Protein AF-A0A0C3G925-F1 (afdb_monomer)

Foldseek 3Di:
DPDPVVVLVLVLQLVQLLVVLVVLLPDDDLDPAEAEAEDQPPVNVVCLVPPDPDPCVVSSVSSVVSVVSSVVSVHHYHYDYDHPPPPPVVNVVVVVVSVD

pLDDT: mean 70.06, std 12.36, range [37.91, 86.5]

Nearest PDB structures (foldseek):
  2ehg-assembly1_A  TM=6.868E-01  e=1.475E-01  Sulfurisphaera tokodaii str. 7
  3aly-assembly1_A  TM=7.381E-01  e=3.979E-01  Sulfurisphaera tokodaii str. 7
  8u9o-assembly1_B  TM=4.449E-01  e=3.949E+00  Acetivibrio thermocellus DSM 1313

Organism: Oidiodendron maius (strain Zn) (NCBI:txid913774)

InterPro domains:
  IPR002156 Ribonuclease H domain [PF00075] (7-100)
  IPR002156 Ribonuclease H domain [PS50879] (1-100)
  IPR012337 Ribonuclease H-like superfamily [SSF53098] (6-100)
  IPR036397 Ribonuclease H superfamily [G3DSA:3.30.420.10] (1-100)

Sequence (100 aa):
IGRDTKSTIYTAGLQGIYLALQILEASPEPQHRKATIFTDNQSTLRTIHKPGNTSGQYILRKLLLLLRKVAALGIEVELRWIPVHKGVPGNEAADLTAKQ

Secondary structure (DSSP, 8-state):
--SHHHHHHHHHHHHHHHHHHHHHHH----SS-EEEEEES-HHHHHHHHS--SSTTHHHHHHHHHHHHHHHHTT-EEEEEE--TTSS-HHHHHHHHHHT-

Solvent-accessible surface area (backbone atoms only — not comparable to full-atom values): 6154 Å² total; per-residue (Å²): 139,86,69,61,69,62,54,54,56,50,50,50,50,49,48,53,54,43,52,55,50,51,55,60,60,70,54,89,77,81,82,79,44,74,44,77,47,76,42,61,51,64,66,45,55,49,39,73,77,51,76,68,101,52,102,55,51,68,63,52,51,52,40,55,52,49,52,51,50,34,41,73,67,64,31,48,75,44,81,42,83,46,79,77,94,73,80,51,69,72,58,53,55,49,53,59,62,72,73,111

Radius of gyration: 14.23 Å; Cα contacts (8 Å, |Δi|>4): 86; chains: 1; bounding box: 42×30×32 Å

Structure (mmCIF, N/CA/C/O backbone):
data_AF-A0A0C3G925-F1
#
_entry.id   AF-A0A0C3G925-F1
#
loop_
_atom_site.group_PDB
_atom_site.id
_atom_site.type_symbol
_atom_site.label_atom_id
_atom_site.label_alt_id
_atom_site.label_comp_id
_atom_site.label_asym_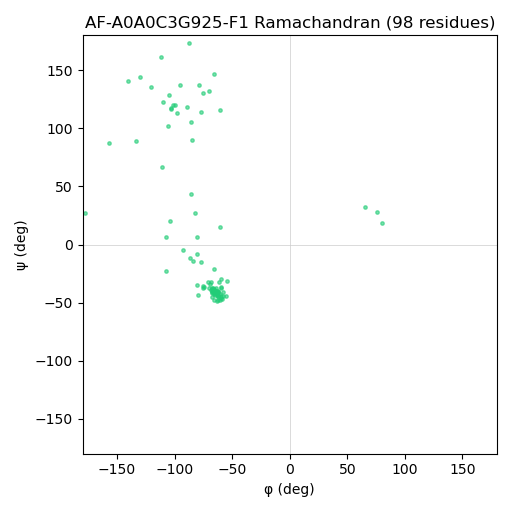id
_atom_site.label_entity_id
_atom_site.label_seq_id
_atom_site.pdbx_PDB_ins_code
_atom_site.Cartn_x
_atom_site.Cartn_y
_atom_site.Cartn_z
_atom_site.occupancy
_atom_site.B_iso_or_equiv
_atom_site.auth_seq_id
_atom_site.auth_comp_id
_atom_site.auth_asym_id
_atom_site.auth_atom_id
_atom_site.pdbx_PDB_model_num
ATOM 1 N N . ILE A 1 1 ? 27.117 -9.659 -14.720 1.00 37.91 1 ILE A N 1
ATOM 2 C CA . ILE A 1 1 ? 26.780 -8.712 -13.627 1.00 37.91 1 ILE A CA 1
ATOM 3 C C . ILE A 1 1 ? 25.317 -8.323 -13.827 1.00 37.91 1 ILE A C 1
ATOM 5 O O . ILE A 1 1 ? 25.003 -7.830 -14.897 1.00 37.91 1 ILE A O 1
ATOM 9 N N . GLY A 1 2 ? 24.400 -8.676 -12.917 1.00 40.00 2 GLY A N 1
ATOM 10 C CA . GLY A 1 2 ? 22.953 -8.526 -13.179 1.00 40.00 2 GLY A CA 1
ATOM 11 C C . GLY A 1 2 ? 22.017 -8.917 -12.029 1.00 40.00 2 GLY A C 1
ATOM 12 O O . GLY A 1 2 ? 20.897 -9.355 -12.283 1.00 40.00 2 GLY A O 1
ATOM 13 N N . ARG A 1 3 ? 22.478 -8.826 -10.774 1.00 42.78 3 ARG A N 1
ATOM 14 C CA . ARG A 1 3 ? 21.684 -9.196 -9.587 1.00 42.78 3 ARG A CA 1
ATOM 15 C C . ARG A 1 3 ? 21.205 -8.000 -8.754 1.00 42.78 3 ARG A C 1
ATOM 17 O O . ARG A 1 3 ? 20.179 -8.137 -8.101 1.00 42.78 3 ARG A O 1
ATOM 24 N N . ASP A 1 4 ? 21.852 -6.840 -8.842 1.00 48.12 4 ASP A N 1
ATOM 25 C CA . ASP A 1 4 ? 21.536 -5.702 -7.967 1.00 48.12 4 ASP A CA 1
ATOM 26 C C . ASP A 1 4 ? 20.302 -4.896 -8.385 1.00 48.12 4 ASP A C 1
ATOM 28 O O . ASP A 1 4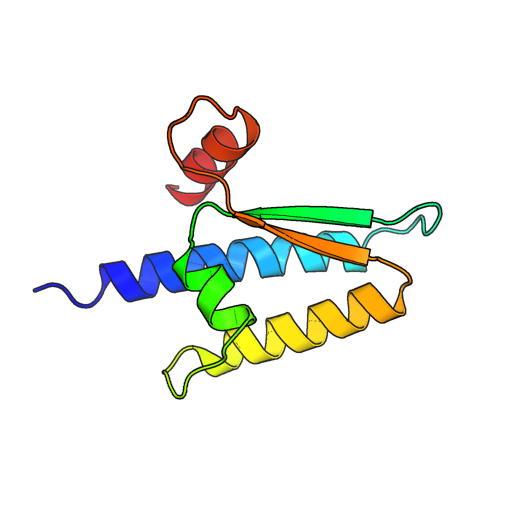 ? 19.434 -4.646 -7.556 1.00 48.12 4 ASP A O 1
ATOM 32 N N . THR A 1 5 ? 20.122 -4.585 -9.671 1.00 49.28 5 THR A N 1
ATOM 33 C CA . THR A 1 5 ? 19.011 -3.728 -10.139 1.00 49.28 5 THR A CA 1
ATOM 34 C C . THR A 1 5 ? 17.623 -4.300 -9.853 1.00 49.28 5 THR A C 1
ATOM 36 O O . THR A 1 5 ? 16.684 -3.549 -9.594 1.00 49.28 5 THR A O 1
ATOM 39 N N . LYS A 1 6 ? 17.470 -5.631 -9.856 1.00 48.03 6 LYS A N 1
ATOM 40 C CA . LYS A 1 6 ? 16.181 -6.273 -9.555 1.00 48.03 6 LYS A CA 1
ATOM 41 C C . LYS A 1 6 ? 15.797 -6.140 -8.084 1.00 48.03 6 LYS A C 1
ATOM 43 O O . LYS A 1 6 ? 14.620 -5.937 -7.804 1.00 48.03 6 LYS A O 1
ATOM 48 N N . SER A 1 7 ? 16.766 -6.223 -7.169 1.00 51.66 7 SER A N 1
ATOM 49 C CA . SER A 1 7 ? 16.515 -6.023 -5.738 1.00 51.66 7 SER A CA 1
ATOM 50 C C . SER A 1 7 ? 16.134 -4.575 -5.442 1.00 51.66 7 SER A C 1
ATOM 52 O O . SER A 1 7 ? 15.180 -4.365 -4.700 1.00 51.66 7 SER A O 1
ATOM 54 N N . THR A 1 8 ? 16.791 -3.595 -6.075 1.00 58.22 8 THR A N 1
ATOM 55 C CA . THR A 1 8 ? 16.523 -2.163 -5.847 1.00 58.22 8 THR A CA 1
ATOM 56 C C . THR A 1 8 ? 15.139 -1.739 -6.344 1.00 58.22 8 THR A C 1
ATOM 58 O O . THR A 1 8 ? 14.389 -1.087 -5.617 1.00 58.22 8 THR A O 1
ATOM 61 N N . ILE A 1 9 ? 14.751 -2.173 -7.551 1.00 57.91 9 ILE A N 1
ATOM 62 C CA . ILE A 1 9 ? 13.420 -1.892 -8.127 1.00 57.91 9 ILE A CA 1
ATOM 63 C C . ILE A 1 9 ? 12.319 -2.589 -7.313 1.00 57.91 9 ILE A C 1
ATOM 65 O O . ILE A 1 9 ? 11.250 -2.027 -7.067 1.00 57.91 9 ILE A O 1
ATOM 69 N N . TYR A 1 10 ? 12.588 -3.813 -6.853 1.00 58.97 10 TYR A N 1
ATOM 70 C CA . TYR A 1 10 ? 11.687 -4.560 -5.979 1.00 58.97 10 TYR A CA 1
ATOM 71 C C . TYR A 1 10 ? 11.467 -3.856 -4.630 1.00 58.97 10 TYR A C 1
ATOM 73 O O . TYR A 1 10 ? 10.323 -3.728 -4.184 1.00 58.97 10 TYR A O 1
ATOM 81 N N . THR A 1 11 ? 12.532 -3.350 -4.001 1.00 66.00 11 THR A N 1
ATOM 82 C CA . THR A 1 11 ? 12.423 -2.592 -2.747 1.00 66.00 11 THR A CA 1
ATOM 83 C C . THR A 1 11 ? 11.723 -1.251 -2.939 1.00 66.00 11 THR A C 1
ATOM 85 O O . THR A 1 11 ? 10.903 -0.894 -2.098 1.00 66.00 11 THR A O 1
ATOM 88 N N . ALA A 1 12 ? 11.966 -0.546 -4.048 1.00 70.25 12 ALA A N 1
ATOM 89 C CA . ALA A 1 12 ? 11.358 0.759 -4.315 1.00 70.25 12 ALA A CA 1
ATOM 90 C C . ALA A 1 12 ? 9.825 0.677 -4.418 1.00 70.25 12 ALA A C 1
ATOM 92 O O . ALA A 1 12 ? 9.119 1.452 -3.775 1.00 70.25 12 ALA A O 1
ATOM 93 N N . GLY A 1 13 ? 9.297 -0.323 -5.138 1.00 73.25 13 GLY A N 1
ATOM 94 C CA . GLY A 1 13 ? 7.847 -0.516 -5.265 1.00 73.25 13 GLY A CA 1
ATOM 95 C C . GLY A 1 13 ? 7.163 -0.852 -3.934 1.00 73.25 13 GLY A C 1
ATOM 96 O O . GLY A 1 13 ? 6.100 -0.317 -3.623 1.00 73.25 13 GLY A O 1
ATOM 97 N N . LEU A 1 14 ? 7.783 -1.704 -3.108 1.00 75.31 14 LEU A N 1
ATOM 98 C CA . LEU A 1 14 ? 7.266 -2.015 -1.768 1.00 75.31 14 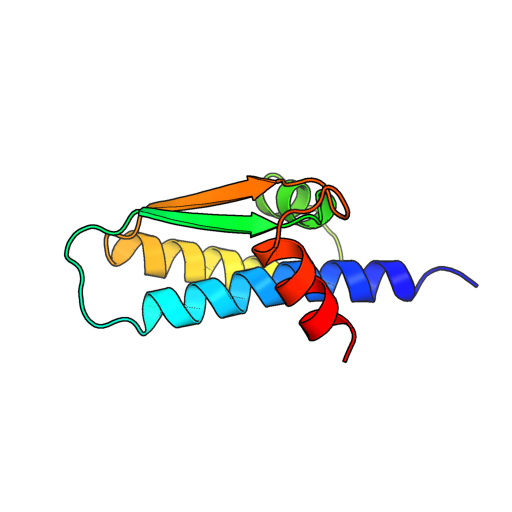LEU A CA 1
ATOM 99 C C . LEU A 1 14 ? 7.322 -0.801 -0.833 1.00 75.31 14 LEU A C 1
ATOM 101 O O . LEU A 1 14 ? 6.391 -0.585 -0.057 1.00 75.31 14 LEU A O 1
ATOM 105 N N . GLN A 1 15 ? 8.388 -0.006 -0.925 1.00 78.06 15 GLN A N 1
ATOM 106 C CA . GLN A 1 15 ? 8.566 1.198 -0.121 1.00 78.06 15 GLN A CA 1
ATOM 107 C C . GLN A 1 15 ? 7.532 2.274 -0.475 1.00 78.06 15 GLN A C 1
ATOM 109 O O . GLN A 1 15 ? 6.979 2.898 0.427 1.00 78.06 15 GLN A O 1
ATOM 114 N N . GLY A 1 16 ? 7.210 2.444 -1.762 1.00 82.00 16 GLY A N 1
ATOM 115 C CA . GLY A 1 16 ? 6.169 3.376 -2.207 1.00 82.00 16 GLY A CA 1
ATOM 116 C C . GLY A 1 16 ? 4.795 3.050 -1.614 1.00 82.00 16 GLY A C 1
ATOM 117 O O . GLY A 1 16 ? 4.130 3.927 -1.063 1.00 82.00 16 GLY A O 1
ATOM 118 N N . ILE A 1 17 ? 4.400 1.772 -1.630 1.00 82.75 17 ILE A N 1
ATOM 119 C CA . ILE A 1 17 ? 3.138 1.333 -1.008 1.00 82.75 17 ILE A CA 1
ATOM 120 C C . ILE A 1 17 ? 3.193 1.519 0.513 1.00 82.75 17 ILE A C 1
ATOM 122 O O . ILE A 1 17 ? 2.214 1.953 1.117 1.00 82.75 17 ILE A O 1
ATOM 126 N N . TYR A 1 18 ? 4.334 1.223 1.142 1.00 84.19 18 TYR A N 1
ATOM 127 C CA . TYR A 1 18 ? 4.507 1.405 2.582 1.00 84.19 18 TYR A CA 1
ATOM 128 C C . TYR A 1 18 ? 4.292 2.864 3.006 1.00 84.19 18 TYR A C 1
ATOM 130 O O . TYR A 1 18 ? 3.518 3.118 3.928 1.00 84.19 18 TYR A O 1
ATOM 138 N N . LEU A 1 19 ? 4.899 3.820 2.297 1.00 83.38 19 LEU A N 1
ATOM 139 C CA . LEU A 1 19 ? 4.731 5.252 2.562 1.00 83.38 19 LEU A CA 1
ATOM 140 C C . LEU A 1 19 ? 3.279 5.707 2.366 1.00 83.38 19 LEU A C 1
ATOM 142 O O . LEU A 1 19 ? 2.741 6.414 3.217 1.00 83.38 19 LEU A O 1
ATOM 146 N N . ALA A 1 20 ? 2.618 5.255 1.295 1.00 84.25 20 ALA A N 1
ATOM 147 C CA . ALA A 1 20 ? 1.210 5.571 1.049 1.00 84.25 20 ALA A CA 1
ATOM 148 C C . ALA A 1 20 ? 0.309 5.121 2.213 1.00 84.25 20 ALA A C 1
ATOM 150 O O . ALA A 1 20 ? -0.574 5.858 2.647 1.00 84.25 20 ALA A O 1
ATOM 151 N N . LEU A 1 21 ? 0.568 3.938 2.775 1.00 83.38 21 LEU A N 1
ATOM 152 C CA . LEU A 1 21 ? -0.176 3.439 3.929 1.00 83.38 21 LEU A CA 1
ATOM 153 C C . LEU A 1 21 ? 0.114 4.217 5.220 1.00 83.38 21 LEU A C 1
ATOM 155 O O . LEU A 1 21 ? -0.797 4.384 6.025 1.00 83.38 21 LEU A O 1
ATOM 159 N N . GLN A 1 22 ? 1.338 4.717 5.424 1.00 85.31 22 GLN A N 1
ATOM 160 C CA . GLN A 1 22 ? 1.650 5.564 6.585 1.00 85.31 22 GLN A CA 1
ATOM 161 C C . GLN A 1 22 ? 0.896 6.897 6.532 1.00 85.31 22 GLN A C 1
ATOM 163 O O . GLN A 1 22 ? 0.408 7.369 7.556 1.00 85.31 22 GLN A O 1
ATOM 168 N N . ILE A 1 23 ? 0.749 7.478 5.337 1.00 83.25 23 ILE A N 1
ATOM 169 C CA . ILE A 1 23 ? -0.052 8.693 5.132 1.00 83.25 23 ILE A CA 1
ATOM 170 C C . ILE A 1 23 ? -1.527 8.422 5.463 1.00 83.25 23 ILE A C 1
ATOM 172 O O . ILE A 1 23 ? -2.172 9.237 6.120 1.00 83.25 23 ILE A O 1
ATOM 176 N N .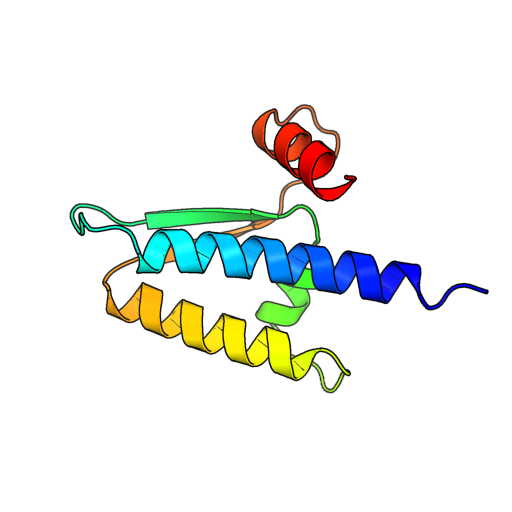 LEU A 1 24 ? -2.053 7.259 5.058 1.00 82.06 24 LEU A N 1
ATOM 177 C CA . LEU A 1 24 ? -3.422 6.848 5.389 1.00 82.06 24 LEU A CA 1
ATOM 178 C C . LEU A 1 24 ? -3.619 6.615 6.896 1.00 82.06 24 LEU A C 1
ATOM 180 O O . LEU A 1 24 ? -4.649 7.018 7.433 1.00 82.06 24 LEU A O 1
ATOM 184 N N . GLU A 1 25 ? -2.643 6.005 7.581 1.00 82.38 25 GLU A N 1
ATOM 185 C CA . GLU A 1 25 ? -2.659 5.806 9.043 1.00 82.38 25 GLU A CA 1
ATOM 186 C C . GLU A 1 25 ? -2.653 7.149 9.796 1.00 82.38 25 GLU A C 1
ATOM 188 O O . GLU A 1 25 ? -3.375 7.301 10.778 1.00 82.38 25 GLU A O 1
ATOM 193 N N . ALA A 1 26 ? -1.887 8.136 9.321 1.00 82.12 26 ALA A N 1
ATOM 194 C CA . ALA A 1 26 ? -1.758 9.451 9.954 1.00 82.12 26 ALA A CA 1
ATOM 195 C C . ALA A 1 26 ? -2.918 10.423 9.652 1.00 82.12 26 ALA A C 1
ATOM 197 O O . ALA A 1 26 ? -2.972 11.511 10.228 1.00 82.12 26 ALA A O 1
ATOM 198 N N . SER A 1 27 ? -3.835 10.073 8.743 1.00 74.25 27 SER A N 1
ATOM 199 C CA . SER A 1 27 ? -4.918 10.970 8.331 1.00 74.25 27 SER A CA 1
ATOM 200 C C . SER A 1 27 ? -6.028 11.059 9.401 1.00 74.25 27 SER A C 1
ATOM 202 O O . SER A 1 27 ? -6.540 10.016 9.825 1.00 74.25 27 SER A O 1
ATOM 204 N N . PRO A 1 28 ? -6.470 12.268 9.810 1.00 63.44 28 PRO A N 1
ATOM 205 C CA . PRO A 1 28 ? -7.409 12.461 10.924 1.00 63.44 28 PRO A CA 1
ATOM 206 C C . PRO A 1 28 ? -8.912 12.319 10.596 1.00 63.44 28 PRO A C 1
ATOM 208 O O . PRO A 1 28 ? -9.698 12.185 11.526 1.00 63.44 28 PRO A O 1
ATOM 211 N N . GLU A 1 29 ? -9.350 12.308 9.327 1.00 63.00 29 GLU A N 1
ATOM 212 C CA . GLU A 1 29 ? -10.796 12.279 8.984 1.00 63.00 29 GLU A CA 1
ATOM 213 C C . GLU A 1 29 ? -11.347 10.932 8.463 1.00 63.00 29 GLU A C 1
ATOM 215 O O . GLU A 1 29 ? -11.124 10.605 7.293 1.00 63.00 29 GLU A O 1
ATOM 220 N N . PRO A 1 30 ? -12.061 10.121 9.264 1.00 58.22 30 PRO A N 1
ATOM 221 C CA . PRO A 1 30 ? -12.505 8.772 8.894 1.00 58.22 30 PRO A CA 1
ATOM 222 C C . PRO A 1 30 ? -13.785 8.715 8.050 1.00 58.22 30 PRO A C 1
ATOM 224 O O . PRO A 1 30 ? -14.503 7.725 8.127 1.00 58.22 30 PRO A O 1
ATOM 227 N N . GLN A 1 31 ? -14.120 9.738 7.257 1.00 53.88 31 GLN A N 1
ATOM 228 C CA . GLN A 1 31 ? -15.508 9.824 6.789 1.00 53.88 31 GLN A CA 1
ATOM 229 C C . GLN A 1 31 ? -15.876 8.937 5.595 1.00 53.88 31 GLN A C 1
ATOM 231 O O . GLN A 1 31 ? -16.962 8.386 5.642 1.00 53.88 31 GLN A O 1
ATOM 236 N N . HIS A 1 32 ? -15.031 8.668 4.595 1.00 63.12 32 HIS A N 1
ATOM 237 C CA . HIS A 1 32 ? -15.384 7.723 3.512 1.00 63.12 32 HIS A CA 1
ATOM 238 C C . HIS A 1 32 ? -14.112 7.166 2.864 1.00 63.12 32 HIS A C 1
ATOM 240 O O . HIS A 1 32 ? -13.563 7.758 1.938 1.00 63.12 32 HIS A O 1
ATOM 246 N N . ARG A 1 33 ? -13.555 6.076 3.399 1.00 70.25 33 ARG A N 1
ATOM 247 C CA . ARG A 1 33 ? -12.133 5.769 3.188 1.00 70.25 33 ARG A CA 1
ATOM 248 C C . ARG A 1 33 ? -11.885 4.546 2.311 1.00 70.25 33 ARG A C 1
ATOM 250 O O . ARG A 1 33 ? -11.312 3.566 2.766 1.00 70.25 33 ARG A O 1
ATOM 257 N N . LYS A 1 34 ? -12.247 4.619 1.030 1.00 78.25 34 LYS A N 1
ATOM 258 C CA . LYS A 1 34 ? -11.644 3.734 0.024 1.00 78.25 34 LYS A CA 1
ATOM 259 C C . LYS A 1 34 ? -10.396 4.403 -0.551 1.00 78.25 34 LYS A C 1
ATOM 261 O O . LYS A 1 34 ? -10.487 5.468 -1.152 1.00 78.25 34 LYS A O 1
ATOM 266 N N . ALA A 1 35 ? -9.234 3.786 -0.373 1.00 80.75 35 ALA A N 1
ATOM 267 C CA . ALA A 1 35 ? -7.961 4.234 -0.923 1.00 80.75 35 ALA A CA 1
ATOM 268 C C . ALA A 1 35 ? -7.509 3.268 -2.021 1.00 80.75 35 ALA A C 1
ATOM 270 O O . ALA A 1 35 ? -7.345 2.076 -1.776 1.00 80.75 35 ALA A O 1
ATOM 271 N N . THR A 1 36 ? -7.288 3.774 -3.235 1.00 82.06 36 THR A N 1
ATOM 272 C CA . THR A 1 36 ? -6.703 2.973 -4.321 1.00 82.06 36 THR A CA 1
ATOM 273 C C . THR A 1 36 ? -5.243 3.361 -4.500 1.00 82.06 36 THR A C 1
ATOM 275 O O . THR A 1 36 ? -4.943 4.501 -4.849 1.00 82.06 36 THR A O 1
ATOM 278 N N . ILE A 1 37 ? -4.335 2.418 -4.258 1.00 82.06 37 ILE A N 1
ATOM 279 C CA . ILE A 1 37 ? -2.897 2.591 -4.463 1.00 82.06 37 ILE A CA 1
ATOM 280 C C . ILE A 1 37 ? -2.535 1.946 -5.800 1.00 82.06 37 ILE A C 1
ATOM 282 O O . ILE A 1 37 ? -2.725 0.744 -6.008 1.00 82.06 37 ILE A O 1
ATOM 286 N N . PHE A 1 38 ? -2.002 2.759 -6.705 1.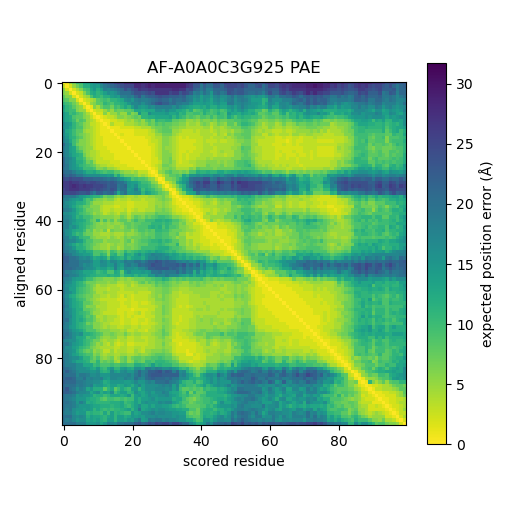00 79.75 38 PHE A N 1
ATOM 287 C CA . PHE A 1 38 ? -1.554 2.319 -8.016 1.00 79.75 38 PHE A CA 1
ATOM 288 C C . PHE A 1 38 ? -0.057 2.021 -8.001 1.00 79.75 38 PHE A C 1
ATOM 290 O O . PHE A 1 38 ? 0.726 2.774 -7.427 1.00 79.75 38 PHE A O 1
ATO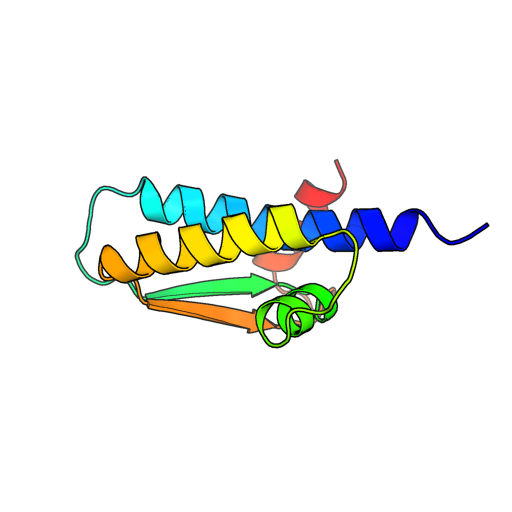M 297 N N . THR A 1 39 ? 0.345 0.924 -8.635 1.00 77.69 39 THR A N 1
ATOM 298 C CA . THR A 1 39 ? 1.759 0.595 -8.841 1.00 77.69 39 THR A CA 1
ATOM 299 C C . THR A 1 39 ? 1.958 0.005 -10.227 1.00 77.69 39 THR A C 1
ATOM 301 O O . THR A 1 39 ? 1.146 -0.791 -10.703 1.00 77.69 39 THR A O 1
ATOM 304 N N . ASP A 1 40 ? 3.048 0.374 -10.882 1.00 71.38 40 ASP A N 1
ATOM 305 C CA . ASP A 1 40 ? 3.467 -0.209 -12.153 1.00 71.38 40 ASP A CA 1
ATOM 306 C C . ASP A 1 40 ? 4.318 -1.475 -11.993 1.00 71.38 40 ASP A C 1
ATOM 308 O O . ASP A 1 40 ? 4.486 -2.254 -12.940 1.00 71.38 40 ASP A O 1
ATOM 312 N N . ASN A 1 41 ? 4.763 -1.761 -10.770 1.00 72.44 41 ASN A N 1
ATOM 313 C CA . ASN A 1 41 ? 5.576 -2.919 -10.454 1.00 72.44 41 ASN A CA 1
ATOM 314 C C . ASN A 1 41 ? 4.707 -4.164 -10.206 1.00 72.44 41 ASN A C 1
ATOM 316 O O . ASN A 1 41 ? 4.328 -4.495 -9.078 1.00 72.44 41 ASN A O 1
ATOM 320 N N . GLN A 1 42 ? 4.432 -4.918 -11.277 1.00 70.56 42 GLN A N 1
ATOM 321 C CA . GLN A 1 42 ? 3.700 -6.192 -11.192 1.00 70.56 42 GLN A CA 1
ATOM 322 C C . GLN A 1 42 ? 4.329 -7.184 -10.200 1.00 70.56 42 GLN A C 1
ATOM 324 O O . GLN A 1 42 ? 3.617 -7.987 -9.593 1.00 70.56 42 GLN A O 1
ATOM 329 N N . SER A 1 43 ? 5.653 -7.146 -10.024 1.00 67.31 43 SER A N 1
ATOM 330 C CA . SER A 1 43 ? 6.374 -8.048 -9.116 1.00 67.31 43 SER A CA 1
ATOM 331 C C . SER A 1 43 ? 6.017 -7.768 -7.655 1.00 67.31 43 SER A C 1
ATOM 333 O O . SER A 1 43 ? 5.844 -8.702 -6.868 1.00 67.31 43 SER A O 1
ATOM 335 N N . THR A 1 44 ? 5.836 -6.493 -7.305 1.00 69.44 44 THR A N 1
ATOM 336 C CA . THR A 1 44 ? 5.391 -6.055 -5.978 1.00 69.44 44 THR A CA 1
ATOM 337 C C . THR A 1 44 ? 3.993 -6.584 -5.661 1.00 69.44 44 THR A C 1
ATOM 339 O O . THR A 1 44 ? 3.799 -7.210 -4.619 1.00 69.44 44 THR A O 1
ATOM 342 N N . LEU A 1 45 ? 3.040 -6.445 -6.588 1.00 72.06 45 LEU A N 1
ATOM 343 C CA . LEU A 1 45 ? 1.673 -6.954 -6.404 1.00 72.06 45 LEU A CA 1
ATOM 344 C C . LEU A 1 45 ? 1.623 -8.476 -6.274 1.00 72.06 45 LEU A C 1
ATOM 346 O O . LEU A 1 45 ? 0.957 -9.002 -5.382 1.00 72.06 45 LEU A O 1
ATOM 350 N N . ARG A 1 46 ? 2.372 -9.196 -7.120 1.00 72.69 46 ARG A N 1
ATOM 351 C CA . ARG A 1 46 ? 2.472 -10.662 -7.030 1.00 72.69 46 ARG A CA 1
ATOM 352 C C . ARG A 1 46 ? 3.018 -11.112 -5.680 1.00 72.69 46 ARG A C 1
ATOM 354 O O . ARG A 1 46 ? 2.544 -12.111 -5.155 1.00 72.69 46 ARG A O 1
ATOM 361 N N . THR A 1 47 ? 3.965 -10.372 -5.112 1.00 71.25 47 THR A N 1
ATOM 362 C CA . THR A 1 47 ? 4.587 -10.711 -3.825 1.00 71.25 47 THR A CA 1
ATOM 363 C C . THR A 1 47 ? 3.667 -10.438 -2.638 1.00 71.25 47 THR A C 1
ATOM 365 O O . THR A 1 47 ? 3.634 -11.225 -1.695 1.00 71.25 47 THR A O 1
ATOM 368 N N . ILE A 1 48 ? 2.880 -9.360 -2.697 1.00 72.06 48 ILE A N 1
ATOM 369 C CA . ILE A 1 48 ? 1.833 -9.081 -1.703 1.00 72.06 48 ILE A CA 1
ATOM 370 C C . ILE A 1 48 ? 0.759 -10.174 -1.741 1.00 72.06 48 ILE A C 1
ATOM 372 O O . ILE A 1 48 ? 0.327 -10.648 -0.694 1.00 72.06 48 ILE A O 1
ATOM 376 N N . HIS A 1 49 ? 0.363 -10.606 -2.942 1.00 73.38 49 HIS A N 1
ATOM 377 C CA . HIS A 1 49 ? -0.664 -11.632 -3.117 1.00 73.38 49 HIS A CA 1
ATOM 378 C C . HIS A 1 49 ? -0.166 -13.054 -2.797 1.00 73.38 49 HIS A C 1
ATOM 380 O O . HIS A 1 49 ? -0.917 -13.869 -2.266 1.00 73.38 49 HIS A O 1
ATOM 386 N N . LYS A 1 50 ? 1.098 -13.365 -3.110 1.00 72.00 50 LYS A N 1
ATOM 387 C CA . LYS A 1 50 ? 1.750 -14.653 -2.830 1.00 72.00 50 LYS A CA 1
ATOM 388 C C . LYS A 1 50 ? 3.139 -14.421 -2.222 1.00 72.00 50 LYS A C 1
ATOM 390 O O . LYS A 1 50 ? 4.126 -14.364 -2.960 1.00 72.00 50 LYS A O 1
ATOM 395 N N . PRO A 1 51 ? 3.234 -14.311 -0.886 1.00 63.97 51 PRO A N 1
ATOM 396 C CA . PRO A 1 51 ? 4.511 -14.183 -0.193 1.00 63.97 51 PRO A CA 1
ATOM 397 C C . PRO A 1 51 ? 5.398 -15.410 -0.460 1.00 63.97 51 PRO A C 1
ATOM 399 O O . PRO A 1 51 ? 5.045 -16.526 -0.085 1.00 63.97 51 PRO A O 1
ATOM 402 N N . GLY A 1 52 ? 6.543 -15.225 -1.121 1.00 64.69 52 GLY A N 1
ATOM 403 C CA . GLY A 1 52 ? 7.555 -16.274 -1.305 1.00 64.69 52 GLY A CA 1
ATOM 404 C C . GLY A 1 52 ? 8.575 -16.350 -0.155 1.00 64.69 52 GLY A C 1
ATOM 405 O O . GLY A 1 52 ? 8.631 -15.479 0.715 1.00 64.69 52 GLY A O 1
ATOM 406 N N . ASN A 1 53 ? 9.451 -17.361 -0.182 1.00 57.88 53 ASN A N 1
ATOM 407 C CA . ASN A 1 53 ? 10.556 -17.558 0.779 1.00 57.88 53 ASN A CA 1
ATOM 408 C C . ASN A 1 53 ? 11.840 -16.784 0.401 1.00 57.88 53 ASN A C 1
ATOM 410 O O . ASN A 1 53 ? 12.937 -17.334 0.436 1.00 57.88 53 ASN A O 1
ATOM 414 N N . THR A 1 54 ? 11.730 -15.520 -0.014 1.00 54.75 54 THR A N 1
ATOM 4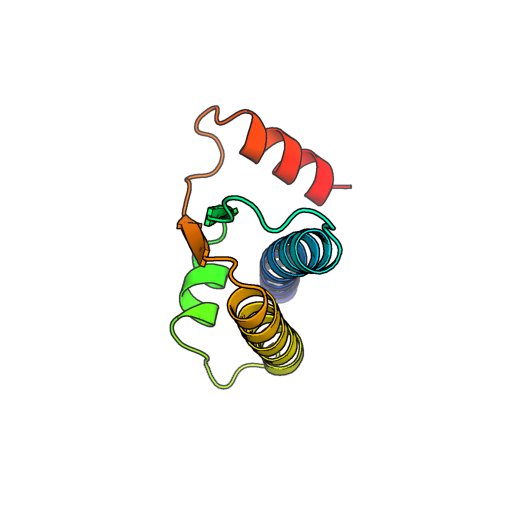15 C CA . THR A 1 54 ? 12.878 -14.714 -0.488 1.00 54.75 54 THR A CA 1
ATOM 416 C C . THR A 1 54 ? 13.208 -13.565 0.475 1.00 54.75 54 THR A C 1
ATOM 418 O O . THR A 1 54 ? 12.374 -13.157 1.282 1.00 54.75 54 THR A O 1
ATOM 421 N N . SER A 1 55 ? 14.423 -13.014 0.379 1.00 52.78 55 SER A N 1
ATOM 422 C CA . SER A 1 55 ? 15.077 -12.040 1.282 1.00 52.78 55 SER A CA 1
ATOM 423 C C . SER A 1 55 ? 14.393 -10.666 1.478 1.00 52.78 55 SER A C 1
ATOM 425 O O . SER A 1 55 ? 14.990 -9.760 2.048 1.00 52.78 55 SER A O 1
ATOM 427 N N . GLY A 1 56 ? 13.125 -10.499 1.089 1.00 57.72 56 GLY A N 1
ATOM 428 C CA . GLY A 1 56 ? 12.316 -9.289 1.298 1.00 57.72 56 GLY A CA 1
ATOM 429 C C . GLY A 1 56 ? 11.219 -9.412 2.366 1.00 57.72 56 GLY A C 1
ATOM 430 O O . GLY A 1 56 ? 10.413 -8.491 2.514 1.00 57.72 56 GLY A O 1
ATOM 431 N N . GLN A 1 57 ? 11.152 -10.530 3.103 1.00 67.44 57 GLN A N 1
ATOM 432 C CA . GLN A 1 57 ? 10.045 -10.804 4.031 1.00 67.44 57 GLN A CA 1
ATOM 433 C C . GLN A 1 57 ? 9.874 -9.763 5.142 1.00 67.44 57 GLN A C 1
ATOM 435 O O . GLN A 1 57 ? 8.754 -9.549 5.594 1.00 67.44 57 GLN A O 1
ATOM 440 N N . TYR A 1 58 ? 10.941 -9.094 5.583 1.00 72.06 58 TYR A N 1
ATOM 441 C CA . TYR A 1 58 ? 10.827 -8.102 6.653 1.00 72.06 58 TYR A CA 1
ATOM 442 C C . TYR A 1 58 ? 9.991 -6.883 6.233 1.00 72.06 58 TYR A C 1
ATOM 444 O O . TYR A 1 58 ? 9.060 -6.498 6.943 1.00 72.06 58 TYR A O 1
ATOM 452 N N . ILE A 1 59 ? 10.279 -6.317 5.055 1.00 71.06 59 ILE A N 1
ATOM 453 C CA . ILE A 1 59 ? 9.527 -5.181 4.498 1.00 71.06 59 ILE A CA 1
ATOM 454 C C . ILE A 1 59 ? 8.099 -5.623 4.171 1.00 71.06 59 ILE A C 1
ATOM 456 O O . ILE A 1 59 ? 7.146 -4.939 4.536 1.00 71.06 59 ILE A O 1
ATOM 460 N N . LEU A 1 60 ? 7.933 -6.813 3.582 1.00 75.06 60 LEU A N 1
ATOM 461 C CA . LEU A 1 60 ? 6.614 -7.376 3.291 1.00 75.06 60 LEU A CA 1
ATOM 462 C C . LEU A 1 60 ? 5.771 -7.575 4.562 1.00 75.06 60 LEU A C 1
ATOM 464 O O . LEU A 1 60 ? 4.593 -7.233 4.587 1.00 75.06 60 LEU A O 1
ATOM 468 N N . ARG A 1 61 ? 6.365 -8.081 5.648 1.00 79.56 61 ARG A N 1
ATOM 469 C CA . ARG A 1 61 ? 5.668 -8.284 6.925 1.00 79.56 61 ARG A CA 1
ATOM 470 C C . ARG A 1 61 ? 5.243 -6.959 7.548 1.00 79.56 61 ARG A C 1
ATOM 472 O O . ARG A 1 61 ? 4.117 -6.863 8.030 1.00 79.56 61 ARG A O 1
ATOM 479 N N . LYS A 1 62 ? 6.109 -5.940 7.511 1.00 81.56 62 LYS A N 1
ATOM 480 C CA . LYS A 1 62 ? 5.753 -4.577 7.937 1.00 81.56 62 LYS A CA 1
ATOM 481 C C . LYS A 1 62 ? 4.595 -4.017 7.118 1.00 81.56 62 LYS A C 1
ATOM 483 O O . LYS A 1 62 ? 3.657 -3.482 7.700 1.00 81.56 62 LYS A O 1
ATOM 488 N N . LEU A 1 63 ? 4.634 -4.202 5.800 1.00 82.62 63 LEU A N 1
ATOM 489 C CA . LEU A 1 63 ? 3.576 -3.765 4.897 1.00 82.62 63 LEU A CA 1
ATOM 490 C C . LEU A 1 63 ? 2.235 -4.436 5.223 1.00 82.62 63 LEU A C 1
ATOM 492 O O . LEU A 1 63 ? 1.227 -3.754 5.367 1.00 82.62 63 LEU A O 1
ATOM 496 N N . LEU A 1 64 ? 2.227 -5.758 5.410 1.00 82.75 64 LEU A N 1
ATOM 497 C CA . LEU A 1 64 ? 1.020 -6.512 5.766 1.00 82.75 64 LEU A CA 1
ATOM 498 C C . LEU A 1 64 ? 0.458 -6.110 7.137 1.00 82.75 64 LEU A C 1
ATOM 500 O O . LEU A 1 64 ? -0.759 -6.055 7.312 1.00 82.75 64 LEU A O 1
ATOM 504 N N . LEU A 1 65 ? 1.322 -5.822 8.115 1.00 86.44 65 LEU A N 1
ATOM 505 C CA . LEU A 1 65 ? 0.892 -5.302 9.416 1.00 86.44 65 LEU A CA 1
ATOM 506 C C . LEU A 1 65 ? 0.250 -3.920 9.279 1.00 86.44 65 LEU A C 1
ATOM 508 O O . LEU A 1 65 ? -0.801 -3.679 9.868 1.00 86.44 65 LEU A O 1
ATOM 512 N N . LEU A 1 66 ? 0.850 -3.036 8.484 1.00 84.81 66 LEU A N 1
ATOM 513 C CA . LEU A 1 66 ? 0.330 -1.693 8.262 1.00 84.81 66 LEU A CA 1
ATOM 514 C C . LEU A 1 66 ? -0.996 -1.712 7.487 1.00 84.81 66 LEU A C 1
ATOM 516 O O . LEU A 1 66 ? -1.928 -1.021 7.880 1.00 84.81 66 LEU A O 1
ATOM 520 N N . LEU A 1 67 ? -1.137 -2.582 6.479 1.00 84.62 67 LEU A N 1
ATOM 521 C CA . LEU A 1 67 ? -2.411 -2.825 5.788 1.00 84.62 67 LEU A CA 1
ATOM 522 C C . LEU A 1 67 ? -3.522 -3.227 6.763 1.00 84.62 67 LEU A C 1
ATOM 524 O O . LEU A 1 67 ? -4.631 -2.710 6.680 1.00 84.62 67 LEU A O 1
ATOM 528 N N . ARG A 1 68 ? -3.223 -4.119 7.716 1.00 85.56 68 ARG A N 1
ATOM 529 C CA . ARG A 1 68 ? -4.193 -4.528 8.743 1.00 85.56 68 ARG A CA 1
ATOM 530 C C . ARG A 1 68 ? -4.579 -3.383 9.669 1.00 85.56 68 ARG A C 1
ATOM 532 O O . ARG A 1 68 ? -5.749 -3.272 10.013 1.00 85.56 68 ARG A O 1
ATOM 539 N N . LYS A 1 69 ? -3.623 -2.541 10.069 1.00 86.50 69 LYS A N 1
ATOM 540 C CA . LYS A 1 69 ? -3.913 -1.358 10.889 1.00 86.50 69 LYS A CA 1
ATOM 541 C C . LYS A 1 69 ? -4.808 -0.370 10.151 1.00 86.50 69 LYS A C 1
ATOM 543 O O . LYS A 1 69 ? -5.819 0.051 10.691 1.00 86.50 69 LYS A O 1
ATOM 548 N N . VAL A 1 70 ? -4.458 -0.055 8.908 1.00 84.25 70 VAL A N 1
ATOM 549 C CA . VAL A 1 70 ? -5.231 0.826 8.027 1.00 84.25 70 VAL A CA 1
ATOM 550 C C . VAL A 1 70 ? -6.651 0.277 7.833 1.00 84.25 70 VAL A C 1
ATOM 552 O O . VAL A 1 70 ? -7.616 1.011 8.015 1.00 84.25 70 VAL A O 1
ATOM 555 N N . ALA A 1 71 ? -6.803 -1.031 7.605 1.00 83.12 71 ALA A N 1
ATOM 556 C CA . ALA A 1 71 ? -8.115 -1.677 7.547 1.00 83.12 71 ALA A CA 1
ATOM 557 C C . ALA A 1 71 ? -8.894 -1.581 8.874 1.00 83.12 71 ALA A C 1
ATOM 559 O O . ALA A 1 71 ? -10.094 -1.317 8.862 1.00 83.12 71 ALA A O 1
ATOM 560 N N . ALA A 1 72 ? -8.224 -1.736 10.022 1.00 84.75 72 ALA A N 1
ATOM 561 C CA . ALA A 1 72 ? -8.841 -1.582 11.343 1.00 84.75 72 ALA A CA 1
ATOM 562 C C . ALA A 1 72 ? -9.296 -0.138 11.638 1.00 84.75 72 ALA A C 1
ATOM 564 O O . ALA A 1 72 ? -10.188 0.058 12.458 1.00 84.75 72 ALA A O 1
ATOM 565 N N . LEU A 1 73 ? -8.736 0.858 10.942 1.00 83.25 73 LEU A N 1
ATOM 566 C CA . LEU A 1 73 ? -9.200 2.251 10.957 1.00 83.25 73 LEU A CA 1
ATOM 567 C C . LEU A 1 73 ? -10.415 2.494 10.034 1.00 83.25 73 LEU A C 1
ATOM 569 O O . LEU A 1 73 ? -10.810 3.642 9.841 1.00 83.25 73 LEU A O 1
ATOM 573 N N . GLY A 1 74 ? -10.992 1.444 9.435 1.00 83.38 74 GLY A N 1
ATOM 574 C CA . GLY A 1 74 ? -12.136 1.544 8.519 1.00 83.38 74 GLY A CA 1
ATOM 575 C C . GLY A 1 74 ? -11.764 1.961 7.093 1.00 83.38 74 GLY A C 1
ATOM 576 O O . GLY A 1 74 ? -12.622 2.435 6.352 1.00 83.38 74 GLY A O 1
ATOM 577 N N . ILE A 1 75 ? -10.490 1.817 6.708 1.00 84.44 75 ILE A N 1
ATOM 578 C CA . ILE A 1 75 ? -9.976 2.200 5.387 1.00 84.44 75 ILE A CA 1
ATOM 579 C C . ILE A 1 75 ? -9.911 0.966 4.482 1.00 84.44 75 ILE A C 1
ATOM 581 O O . ILE A 1 75 ? -9.095 0.070 4.703 1.00 84.44 75 ILE A O 1
ATOM 585 N N . GLU A 1 76 ? -10.730 0.922 3.434 1.00 84.06 76 GLU A N 1
ATOM 586 C CA . GLU A 1 76 ? -10.631 -0.092 2.383 1.00 84.06 76 GLU A CA 1
ATOM 587 C C . GLU A 1 76 ? -9.464 0.261 1.453 1.00 84.06 76 GLU A C 1
ATOM 589 O O . GLU A 1 76 ? -9.506 1.269 0.750 1.00 84.06 76 GLU A O 1
ATOM 594 N N . VAL A 1 77 ? -8.414 -0.561 1.433 1.00 83.81 77 VAL A N 1
ATOM 595 C CA . VAL A 1 77 ? -7.268 -0.367 0.534 1.00 83.81 77 VAL A CA 1
ATOM 596 C C . VAL A 1 77 ? -7.368 -1.314 -0.655 1.00 83.81 77 VAL A C 1
ATOM 598 O O . VAL A 1 77 ? -7.315 -2.532 -0.493 1.00 83.81 77 VAL A O 1
ATOM 601 N N . GLU A 1 78 ? -7.432 -0.753 -1.860 1.00 85.50 78 GLU A N 1
ATOM 602 C CA . GLU A 1 78 ? -7.329 -1.487 -3.119 1.00 85.50 78 GLU A CA 1
ATOM 603 C C . GLU A 1 78 ? -5.952 -1.245 -3.748 1.00 85.50 78 GLU A C 1
ATOM 605 O O . GLU A 1 78 ? -5.517 -0.108 -3.919 1.00 85.50 78 GLU A O 1
ATOM 610 N N . LEU A 1 79 ? -5.255 -2.320 -4.110 1.00 79.81 79 LEU A N 1
ATOM 611 C CA . LEU A 1 79 ? -3.982 -2.254 -4.826 1.00 79.81 79 LEU A CA 1
ATOM 612 C C . LEU A 1 79 ? -4.221 -2.583 -6.298 1.00 79.81 79 LEU A C 1
ATOM 614 O O . LEU A 1 79 ? -4.627 -3.703 -6.616 1.00 79.81 79 LEU A O 1
ATOM 618 N N . ARG A 1 80 ? -3.954 -1.632 -7.201 1.00 78.38 80 ARG A N 1
ATOM 619 C CA . ARG A 1 80 ? -4.194 -1.804 -8.641 1.00 78.38 80 ARG A CA 1
ATOM 620 C C . ARG A 1 80 ? -2.916 -1.644 -9.455 1.00 78.38 80 ARG A C 1
ATOM 622 O O . ARG A 1 80 ? -2.136 -0.717 -9.254 1.00 78.38 80 ARG A O 1
ATOM 629 N N . TRP A 1 81 ? -2.720 -2.551 -10.408 1.00 78.56 81 TRP A N 1
ATOM 630 C CA . TRP A 1 81 ? -1.638 -2.433 -11.377 1.00 78.56 81 TRP A CA 1
ATOM 631 C C . TRP A 1 81 ? -1.990 -1.438 -12.487 1.00 78.56 81 TRP A C 1
ATOM 633 O O . TRP A 1 81 ? -3.097 -1.507 -13.026 1.00 78.56 81 TRP A O 1
ATOM 643 N N . ILE A 1 82 ? -1.041 -0.581 -12.875 1.00 71.62 82 ILE A N 1
ATOM 644 C CA . ILE A 1 82 ? -1.133 0.248 -14.087 1.00 71.62 82 ILE A CA 1
ATOM 645 C C . ILE A 1 82 ? 0.138 0.130 -14.937 1.00 71.62 82 ILE A C 1
ATOM 647 O O . ILE A 1 82 ? 1.228 0.001 -14.395 1.00 71.62 82 ILE A O 1
ATOM 651 N N . PRO A 1 83 ? 0.044 0.155 -16.274 1.00 65.31 83 PRO A N 1
ATOM 652 C CA . PRO A 1 83 ? 1.227 0.117 -17.126 1.00 65.31 83 PRO A CA 1
ATOM 653 C C . PRO A 1 83 ? 2.019 1.432 -17.046 1.00 65.31 83 PRO A C 1
ATOM 655 O O . PRO A 1 83 ? 1.449 2.513 -17.204 1.00 65.31 83 PRO A O 1
ATOM 658 N N . VAL A 1 84 ? 3.340 1.331 -16.867 1.00 58.94 84 VAL A N 1
ATOM 659 C CA . VAL A 1 84 ? 4.263 2.471 -16.978 1.00 58.94 84 VAL A CA 1
ATOM 660 C C . VAL A 1 84 ? 4.302 2.986 -18.427 1.00 58.94 84 VAL A C 1
ATOM 662 O O . VAL A 1 84 ? 4.160 2.204 -19.370 1.00 58.94 84 VAL A O 1
ATOM 665 N N . HIS A 1 85 ? 4.483 4.298 -18.613 1.00 55.88 85 HIS A N 1
ATOM 666 C CA . HIS A 1 85 ? 4.633 4.968 -19.921 1.00 55.88 85 HIS A CA 1
ATOM 667 C C . HIS A 1 85 ? 3.412 4.937 -20.860 1.00 55.88 85 HIS A C 1
ATOM 669 O O . HIS A 1 85 ? 3.557 4.945 -22.082 1.00 55.88 85 HIS A O 1
ATOM 675 N N . LYS A 1 86 ? 2.194 4.943 -20.304 1.00 54.94 86 LYS A N 1
ATOM 676 C CA . LYS A 1 86 ? 0.955 5.176 -21.072 1.00 54.94 86 LYS A CA 1
ATOM 677 C C . LYS A 1 86 ? 0.347 6.575 -20.890 1.00 54.94 86 LYS A C 1
ATOM 679 O O . LYS A 1 86 ? -0.837 6.741 -21.168 1.00 54.94 86 LYS A O 1
ATOM 684 N N . GLY A 1 87 ? 1.115 7.571 -20.439 1.00 54.47 87 GLY A N 1
ATOM 685 C CA . GLY A 1 87 ? 0.601 8.937 -20.287 1.00 54.47 87 GLY A CA 1
ATOM 686 C C . GLY A 1 87 ? -0.306 9.118 -19.071 1.00 54.47 87 GLY A C 1
ATOM 687 O O . GLY A 1 87 ? -1.218 9.934 -19.124 1.00 54.47 87 GLY A O 1
ATOM 688 N N . VAL A 1 88 ? -0.124 8.328 -18.001 1.00 58.31 88 VAL A N 1
ATOM 689 C CA . VAL A 1 88 ? -0.862 8.510 -16.737 1.00 58.3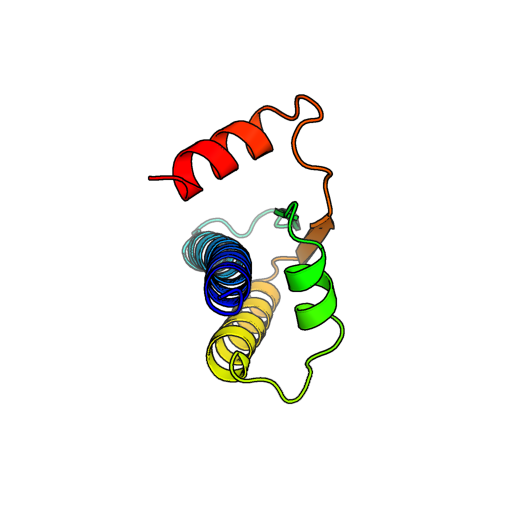1 88 VAL A CA 1
ATOM 690 C C . VAL A 1 88 ? -0.101 9.542 -15.902 1.00 58.31 88 VAL A C 1
ATOM 692 O O . VAL A 1 88 ? 0.929 9.178 -15.327 1.00 58.31 88 VAL A O 1
ATOM 695 N N . PRO A 1 89 ? -0.585 10.795 -15.774 1.00 64.06 89 PRO A N 1
ATOM 696 C CA . PRO A 1 89 ? 0.221 11.883 -15.212 1.00 64.06 89 PRO A CA 1
ATOM 697 C C . PRO A 1 89 ? 0.692 11.604 -13.778 1.00 64.06 89 PRO A C 1
ATOM 699 O O . PRO A 1 89 ? 1.824 11.908 -13.415 1.00 64.06 89 PRO A O 1
ATOM 702 N N . GLY A 1 90 ? -0.149 10.946 -12.971 1.00 58.91 90 GLY A N 1
ATOM 703 C CA . GLY A 1 90 ? 0.197 10.562 -11.599 1.00 58.91 90 GLY A CA 1
ATOM 704 C C . GLY A 1 90 ? 1.273 9.473 -11.503 1.00 58.91 90 GLY A C 1
ATOM 705 O O . GLY A 1 90 ? 2.077 9.499 -10.577 1.00 58.91 90 GLY A O 1
ATOM 706 N N . ASN A 1 91 ? 1.331 8.544 -12.464 1.00 60.75 91 ASN A N 1
ATOM 707 C CA . ASN A 1 91 ? 2.366 7.505 -12.487 1.00 60.75 91 ASN A CA 1
ATOM 708 C C . ASN A 1 91 ? 3.713 8.074 -12.940 1.00 60.75 91 ASN A C 1
ATOM 710 O O . ASN A 1 91 ? 4.752 7.700 -12.411 1.00 60.75 91 ASN A O 1
ATOM 714 N N . GLU A 1 92 ? 3.693 8.998 -13.900 1.00 64.19 92 GLU A N 1
ATOM 715 C CA . GLU A 1 92 ? 4.901 9.653 -14.409 1.00 64.19 92 GLU A CA 1
ATOM 716 C C . GLU A 1 92 ? 5.532 10.572 -13.359 1.00 64.19 92 GLU A C 1
ATOM 718 O O . GLU A 1 92 ? 6.747 10.549 -13.178 1.00 64.19 92 GLU A O 1
ATOM 723 N N . ALA A 1 93 ? 4.717 11.302 -12.590 1.00 62.16 93 ALA A N 1
ATOM 724 C CA . ALA A 1 93 ? 5.196 12.085 -11.451 1.00 62.16 93 ALA A CA 1
ATOM 725 C C . ALA A 1 93 ? 5.837 11.205 -10.358 1.00 62.16 93 ALA A C 1
ATOM 727 O O . ALA A 1 93 ? 6.880 11.560 -9.799 1.00 62.16 93 ALA A O 1
ATOM 728 N N . ALA A 1 94 ? 5.243 10.040 -10.072 1.00 63.06 94 ALA A N 1
ATOM 729 C CA . ALA A 1 94 ? 5.790 9.091 -9.106 1.00 63.06 94 ALA A CA 1
ATOM 730 C C . ALA A 1 94 ? 7.112 8.461 -9.589 1.00 63.06 94 ALA A C 1
ATOM 732 O O . ALA A 1 94 ? 8.059 8.377 -8.810 1.00 63.06 94 ALA A O 1
ATOM 733 N N . ASP A 1 95 ? 7.210 8.084 -10.870 1.00 63.59 95 ASP A N 1
ATOM 734 C CA . ASP A 1 95 ? 8.431 7.521 -11.473 1.00 63.59 95 ASP A CA 1
ATOM 735 C C . ASP A 1 95 ? 9.578 8.547 -11.532 1.00 63.59 95 ASP A C 1
ATOM 737 O O . ASP A 1 95 ? 10.728 8.212 -11.253 1.00 63.59 95 ASP A O 1
ATOM 741 N N . LEU A 1 96 ? 9.274 9.821 -11.811 1.00 62.06 96 LEU A N 1
ATOM 742 C CA . LEU A 1 96 ? 10.257 10.909 -11.735 1.00 62.06 96 LEU A CA 1
ATOM 743 C C . LEU A 1 96 ? 10.797 11.099 -10.313 1.00 62.06 96 LEU A C 1
ATOM 745 O O . LEU A 1 96 ? 11.998 11.283 -10.137 1.00 62.06 96 LEU A O 1
ATOM 749 N N . THR A 1 97 ? 9.926 11.013 -9.304 1.00 60.25 97 THR A N 1
ATOM 750 C CA . THR A 1 97 ? 10.317 11.156 -7.891 1.00 60.25 97 THR A CA 1
ATOM 751 C C . THR A 1 97 ? 11.117 9.949 -7.394 1.00 60.25 97 THR A C 1
ATOM 753 O O . THR A 1 97 ? 12.002 10.099 -6.562 1.00 60.25 97 THR A O 1
ATOM 756 N N . ALA A 1 98 ? 10.847 8.750 -7.916 1.00 58.28 98 ALA A N 1
ATOM 757 C CA . ALA A 1 98 ? 11.561 7.526 -7.546 1.00 58.28 98 ALA A CA 1
ATOM 758 C C . ALA A 1 98 ? 12.962 7.398 -8.180 1.00 58.28 98 ALA A C 1
ATOM 760 O O . ALA A 1 98 ? 13.738 6.538 -7.763 1.00 58.28 98 ALA A O 1
ATOM 761 N N . LYS A 1 99 ? 13.273 8.208 -9.203 1.00 57.41 9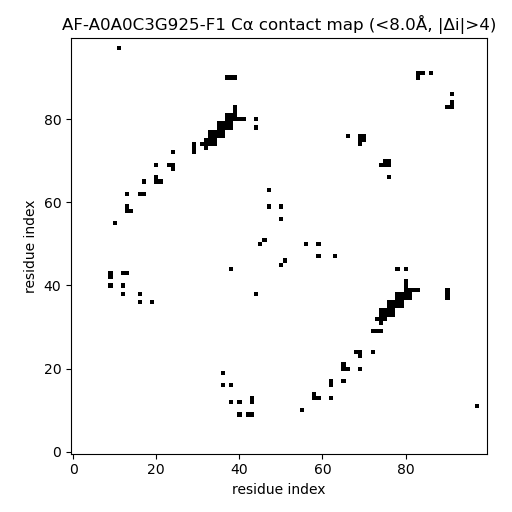9 LYS A N 1
ATOM 762 C CA . LYS A 1 99 ? 14.564 8.216 -9.916 1.00 57.41 99 LYS A CA 1
ATOM 763 C C . LYS A 1 99 ? 15.586 9.217 -9.358 1.00 57.41 99 LYS A C 1
ATOM 765 O O . LYS A 1 99 ? 16.707 9.239 -9.869 1.00 57.41 99 LYS A O 1
ATOM 770 N N . GLN A 1 100 ? 15.212 10.033 -8.370 1.00 44.44 100 GLN A N 1
ATOM 771 C CA . GLN A 1 100 ? 16.120 10.932 -7.642 1.00 44.44 100 GLN A CA 1
ATOM 772 C C . GLN A 1 100 ? 16.759 10.226 -6.447 1.00 44.44 100 GLN A C 1
ATOM 774 O O . GLN A 1 100 ? 17.952 10.506 -6.196 1.00 44.44 100 GLN A O 1
#

Mean predicted aligned error: 10.12 Å